Protein AF-A0A6J4IA23-F1 (afdb_monomer)

pLDDT: mean 89.35, std 13.54, range [34.53, 98.38]

S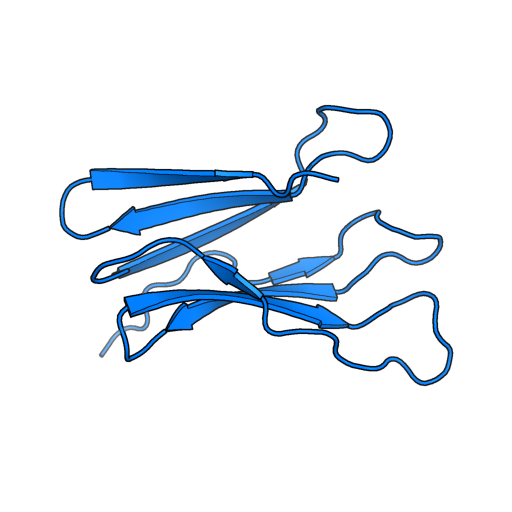olvent-accessible surface area (backbone atoms only — not comparable to full-atom values): 5111 Å² total; per-residue (Å²): 130,89,82,66,67,58,47,43,55,46,77,44,67,59,73,88,69,15,22,46,38,37,47,45,67,38,98,89,35,11,36,35,37,35,32,29,43,47,72,48,93,81,49,50,77,46,77,70,47,75,47,85,65,54,58,47,69,33,45,37,55,46,72,46,84,55,69,97,76,33,36,46,36,35,46,31,35,38,79,92,47,76,46,79,50,67,60,83,130

Secondary structure (DSSP, 8-state):
-----S-SEEE--SSSS--EEEEEE-TTSSEEEEEE-SSSTT--EEEEEEE--S-EEEEEEEE-S-TTTT-EEEEEEETTEEEEEE---

Nearest PDB structures (foldseek):
  4ncs-assembly1_A  TM=7.232E-01  e=1.108E-01  Homo sapiens
  2f13-assembly1_A  TM=7.144E-01  e=1.169E-01  Homo sapiens
  4nc5-assembly1_A  TM=7.278E-01  e=1.302E-01  Homo sapiens
  2f24-assembly1_A  TM=7.285E-01  e=2.231E-01  Homo sapiens
  2f27-assembly2_B  TM=6.879E-01  e=5.879E-01  Homo sapiens

Structure (mmCIF, N/CA/C/O backbone):
data_AF-A0A6J4IA23-F1
#
_entry.id   AF-A0A6J4IA23-F1
#
loop_
_atom_site.group_PDB
_atom_site.id
_atom_site.type_symbol
_atom_site.label_atom_id
_atom_site.label_alt_id
_atom_site.label_comp_id
_atom_site.label_asym_id
_atom_site.label_entity_id
_atom_site.label_seq_id
_atom_site.pdbx_PDB_ins_code
_atom_site.Cartn_x
_atom_site.Cartn_y
_atom_site.Cartn_z
_atom_site.occupancy
_atom_site.B_iso_or_equiv
_atom_site.auth_seq_id
_atom_site.auth_comp_id
_atom_site.auth_asym_id
_atom_site.auth_atom_id
_atom_site.pdbx_PDB_model_num
ATOM 1 N N . MET A 1 1 ? -23.381 4.215 2.635 1.00 39.66 1 MET A N 1
ATOM 2 C CA . MET A 1 1 ? -22.155 4.610 3.360 1.00 39.66 1 MET A CA 1
ATOM 3 C C . MET A 1 1 ? -21.174 5.112 2.318 1.00 39.66 1 MET A C 1
ATOM 5 O O . MET A 1 1 ? -20.869 4.326 1.428 1.00 39.66 1 MET A O 1
ATOM 9 N N . PRO A 1 2 ? -20.763 6.389 2.318 1.00 34.53 2 PRO A N 1
ATOM 10 C CA . PRO A 1 2 ? -19.721 6.824 1.398 1.00 34.53 2 PRO A CA 1
ATOM 11 C C . PRO A 1 2 ? -18.434 6.076 1.759 1.00 34.53 2 PRO A C 1
ATOM 13 O O . PRO A 1 2 ? -18.035 6.050 2.921 1.00 34.53 2 PRO A O 1
ATOM 16 N N . THR A 1 3 ? -17.821 5.410 0.788 1.00 42.00 3 THR A N 1
ATOM 17 C CA . THR A 1 3 ? -16.531 4.746 0.977 1.00 42.00 3 THR A CA 1
ATOM 18 C C . THR A 1 3 ? -15.447 5.818 0.968 1.00 42.00 3 THR A C 1
ATOM 20 O O . THR A 1 3 ? -15.169 6.412 -0.072 1.00 42.00 3 THR A O 1
ATOM 23 N N . THR A 1 4 ? -14.858 6.118 2.124 1.00 45.41 4 THR A N 1
ATOM 24 C CA . THR A 1 4 ? -13.711 7.025 2.220 1.00 45.41 4 THR A CA 1
ATOM 25 C C . 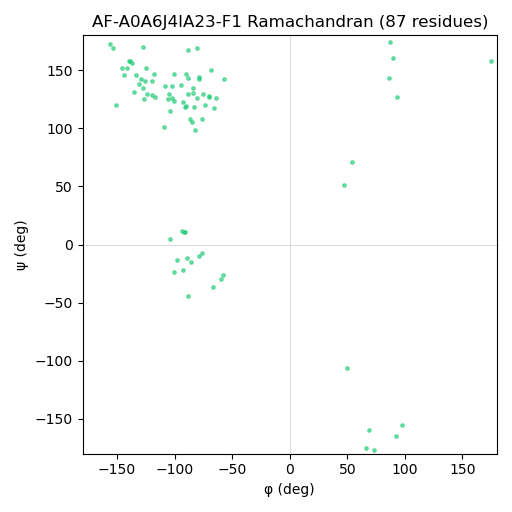THR A 1 4 ? -12.435 6.267 1.890 1.00 45.41 4 THR A C 1
ATOM 27 O O . THR A 1 4 ? -11.866 5.595 2.746 1.00 45.41 4 THR A O 1
ATOM 30 N N . SER A 1 5 ? -11.963 6.393 0.652 1.00 50.31 5 SER A N 1
ATOM 31 C CA . SER A 1 5 ? -10.596 6.003 0.320 1.00 50.31 5 SER A CA 1
ATOM 32 C C . SER A 1 5 ? -9.997 6.799 -0.824 1.00 50.31 5 SER A C 1
ATOM 34 O O . SER A 1 5 ? -10.482 6.745 -1.955 1.00 50.31 5 SER A O 1
ATOM 36 N N . SER A 1 6 ? -8.901 7.490 -0.532 1.00 50.62 6 SER A N 1
ATOM 37 C CA . SER A 1 6 ? -7.969 8.028 -1.517 1.00 50.62 6 SER A CA 1
ATOM 38 C C . SER A 1 6 ? -6.887 6.981 -1.802 1.00 50.62 6 SER A C 1
ATOM 40 O O . SER A 1 6 ? -6.166 6.614 -0.888 1.00 50.62 6 SER A O 1
ATOM 42 N N . GLY A 1 7 ? -6.760 6.514 -3.047 1.00 63.66 7 GLY A N 1
ATOM 43 C CA . GLY A 1 7 ? -5.574 5.794 -3.540 1.00 63.66 7 GLY A CA 1
ATOM 44 C C . GLY A 1 7 ? -5.134 4.568 -2.728 1.00 63.66 7 GLY A C 1
ATOM 45 O O . GLY A 1 7 ? -4.085 4.590 -2.091 1.00 63.66 7 GLY A O 1
ATOM 46 N N . PHE A 1 8 ? -5.901 3.476 -2.790 1.00 81.81 8 PHE A N 1
ATOM 47 C CA . PHE A 1 8 ? -5.483 2.179 -2.239 1.00 81.81 8 PHE A CA 1
ATOM 48 C C . PHE A 1 8 ? -4.465 1.437 -3.103 1.00 81.81 8 PHE A C 1
ATOM 50 O O . PHE A 1 8 ? -3.998 0.377 -2.700 1.00 81.81 8 PHE A O 1
ATOM 57 N N . LEU A 1 9 ? -4.178 1.931 -4.307 1.00 92.94 9 LEU A N 1
ATOM 58 C CA . LEU A 1 9 ? -3.350 1.225 -5.268 1.00 92.94 9 LEU A CA 1
ATOM 59 C C . LEU A 1 9 ? -2.477 2.172 -6.078 1.00 92.94 9 LEU A C 1
ATOM 61 O O . LEU A 1 9 ? -2.901 3.278 -6.416 1.00 92.94 9 LEU A O 1
ATOM 65 N N . ILE A 1 10 ? -1.283 1.698 -6.410 1.00 94.25 10 ILE A N 1
ATOM 66 C CA . ILE A 1 10 ? -0.349 2.349 -7.328 1.00 94.25 10 ILE A CA 1
ATOM 67 C C . ILE A 1 10 ? 0.305 1.285 -8.207 1.00 94.25 10 ILE A C 1
ATOM 69 O O . ILE A 1 10 ? 0.393 0.123 -7.815 1.00 94.25 10 ILE A O 1
ATOM 73 N N . GLN A 1 11 ? 0.823 1.687 -9.363 1.00 94.69 11 GLN A N 1
ATOM 74 C CA . GLN A 1 11 ? 1.861 0.907 -10.030 1.00 94.69 11 GLN A CA 1
ATOM 75 C C . GLN A 1 11 ? 3.215 1.422 -9.540 1.00 94.69 11 GLN A C 1
ATOM 77 O O . GLN A 1 11 ? 3.508 2.607 -9.703 1.00 94.69 11 GLN A O 1
ATOM 82 N N . SER A 1 12 ? 3.996 0.563 -8.888 1.00 94.31 12 SER A N 1
ATOM 83 C CA . SER A 1 12 ? 5.337 0.907 -8.412 1.00 94.31 12 SER A CA 1
ATOM 84 C C . SER A 1 12 ? 6.392 0.647 -9.485 1.00 94.31 12 SER A C 1
ATOM 86 O O . SER A 1 12 ? 6.129 -0.015 -10.486 1.00 94.31 12 SER A O 1
ATOM 88 N N . THR A 1 13 ? 7.604 1.150 -9.268 1.00 93.81 13 THR A N 1
ATOM 89 C CA . THR A 1 13 ? 8.782 0.879 -10.107 1.00 93.81 13 THR A CA 1
ATOM 90 C C . THR A 1 13 ? 9.607 -0.314 -9.613 1.00 93.81 13 THR A C 1
ATOM 92 O O . THR A 1 13 ? 10.729 -0.510 -10.072 1.00 93.81 13 THR A O 1
ATOM 95 N N . HIS A 1 14 ? 9.098 -1.102 -8.658 1.00 92.44 14 HIS A N 1
ATOM 96 C CA . HIS A 1 14 ? 9.790 -2.311 -8.210 1.00 92.44 14 HIS A CA 1
ATOM 97 C C . HIS A 1 14 ? 9.745 -3.376 -9.300 1.00 92.44 14 HIS A C 1
ATOM 99 O O . HIS A 1 14 ? 8.662 -3.720 -9.769 1.00 92.44 14 HIS A O 1
ATOM 105 N N . GLY A 1 15 ? 10.912 -3.913 -9.653 1.00 92.06 15 GLY A N 1
ATOM 106 C CA . GLY A 1 15 ? 11.044 -4.829 -10.780 1.00 92.06 15 GLY A CA 1
ATOM 107 C C . GLY A 1 15 ? 11.396 -4.112 -12.085 1.00 92.06 15 GLY A C 1
ATOM 108 O O . GLY A 1 15 ? 11.822 -2.959 -12.077 1.00 92.06 15 GLY A O 1
ATOM 109 N N . THR A 1 16 ? 11.237 -4.799 -13.213 1.00 96.00 16 THR A N 1
ATOM 110 C CA . THR A 1 16 ? 11.484 -4.240 -14.554 1.00 96.00 16 THR A CA 1
ATOM 111 C C . THR A 1 16 ? 10.233 -3.568 -15.113 1.00 96.00 16 THR A C 1
ATOM 113 O O . THR A 1 16 ? 10.307 -2.468 -15.659 1.00 96.00 16 THR A O 1
ATOM 116 N N . TRP A 1 17 ? 9.078 -4.214 -14.962 1.00 94.56 17 TRP A N 1
ATOM 117 C CA . TRP A 1 17 ? 7.788 -3.742 -15.474 1.00 94.56 17 TRP A CA 1
ATOM 118 C C . TRP A 1 17 ? 6.941 -3.031 -14.411 1.00 94.56 17 TRP A C 1
ATOM 120 O O . TRP A 1 17 ? 5.985 -2.324 -14.748 1.00 94.56 17 TRP A O 1
ATOM 130 N N . GLY A 1 18 ? 7.331 -3.158 -13.140 1.00 94.62 18 GLY A N 1
ATOM 131 C CA . GLY A 1 18 ? 6.632 -2.562 -12.012 1.00 94.62 18 GLY A CA 1
ATOM 132 C C . GLY A 1 18 ? 5.505 -3.441 -11.478 1.00 94.62 18 GLY A C 1
ATOM 133 O O . GLY A 1 18 ? 4.767 -4.067 -12.238 1.00 94.62 18 GLY A O 1
ATOM 134 N N . ASN A 1 19 ? 5.318 -3.443 -10.162 1.00 96.44 19 ASN A N 1
ATOM 135 C CA . ASN A 1 19 ? 4.229 -4.178 -9.520 1.00 96.44 19 ASN A CA 1
ATOM 136 C C . ASN A 1 19 ? 2.969 -3.321 -9.392 1.00 96.44 19 ASN A C 1
ATOM 138 O O . ASN A 1 19 ? 3.043 -2.116 -9.139 1.00 96.44 19 ASN A O 1
ATOM 142 N N . LEU A 1 20 ? 1.795 -3.952 -9.485 1.00 96.75 20 LEU A N 1
ATOM 143 C CA . LEU A 1 20 ? 0.546 -3.319 -9.053 1.00 96.75 20 LEU A CA 1
ATOM 144 C C . LEU A 1 20 ? 0.392 -3.538 -7.547 1.00 96.75 20 LEU A C 1
ATOM 146 O O . LEU A 1 20 ? 0.080 -4.644 -7.116 1.00 96.75 20 LEU A O 1
ATOM 150 N N . GLU A 1 21 ? 0.613 -2.492 -6.763 1.00 96.94 21 GLU A N 1
ATOM 151 C CA . GLU A 1 21 ? 0.611 -2.514 -5.301 1.00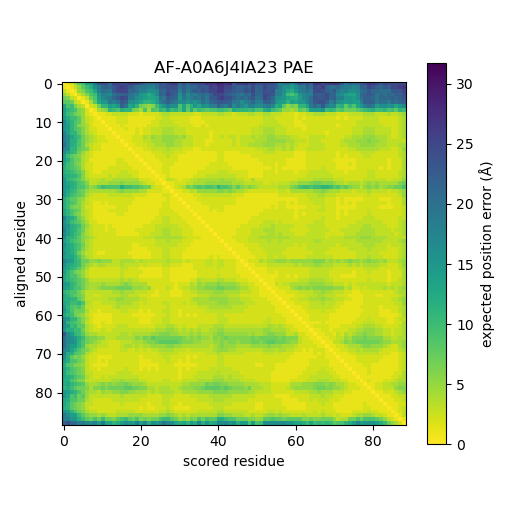 96.94 21 GLU A CA 1
ATOM 152 C C . GLU A 1 21 ? -0.764 -2.116 -4.766 1.00 96.94 21 GLU A C 1
ATOM 154 O O . GLU A 1 21 ? -1.353 -1.149 -5.250 1.00 96.94 21 GLU A O 1
ATOM 159 N N . VAL A 1 22 ? -1.266 -2.816 -3.746 1.00 96.25 22 VAL A N 1
ATOM 160 C CA . VAL A 1 22 ? -2.563 -2.537 -3.118 1.00 96.25 22 VAL A CA 1
ATOM 161 C C . VAL A 1 22 ? -2.442 -2.576 -1.597 1.00 96.25 22 VAL A C 1
ATOM 163 O O . VAL A 1 22 ? -1.935 -3.544 -1.035 1.00 96.25 22 VAL A O 1
ATOM 166 N N . VAL A 1 23 ? -2.960 -1.550 -0.921 1.00 96.00 23 VAL A N 1
ATOM 167 C CA . VAL A 1 23 ? -3.080 -1.487 0.540 1.00 96.00 23 VAL A CA 1
ATOM 168 C C . VAL A 1 23 ? -4.517 -1.173 0.936 1.00 96.00 23 VAL A C 1
ATOM 170 O O . VAL A 1 23 ? -5.068 -0.158 0.517 1.00 96.00 23 VAL A O 1
ATOM 173 N N . VAL A 1 24 ? -5.113 -2.017 1.781 1.00 93.62 24 VAL A N 1
ATOM 174 C CA . VAL A 1 24 ? -6.499 -1.850 2.251 1.00 93.62 24 VAL A CA 1
ATOM 175 C C . VAL A 1 24 ? -6.636 -2.044 3.767 1.00 93.62 24 VAL A C 1
ATOM 177 O O . VAL A 1 24 ? -5.944 -2.892 4.340 1.00 93.62 24 VAL A O 1
ATOM 180 N N . PRO A 1 25 ? -7.545 -1.304 4.433 1.00 93.38 25 PRO A N 1
ATOM 181 C CA . PRO A 1 25 ? -7.976 -1.594 5.800 1.00 93.38 25 PRO A CA 1
ATOM 182 C C . PRO A 1 25 ? -8.549 -3.004 5.938 1.00 93.38 25 PRO A C 1
ATOM 184 O O . PRO A 1 25 ? -9.260 -3.490 5.056 1.00 93.38 25 PRO A O 1
ATOM 187 N N . ARG A 1 26 ? -8.274 -3.657 7.068 1.00 92.00 26 ARG A N 1
ATOM 188 C CA . ARG A 1 26 ? -8.786 -4.999 7.368 1.00 92.00 26 ARG A CA 1
ATOM 189 C C . ARG A 1 26 ? -9.985 -4.936 8.318 1.00 92.00 26 ARG A C 1
ATOM 191 O O . ARG A 1 26 ? -9.962 -4.141 9.255 1.00 92.00 26 ARG A O 1
ATOM 198 N N . PRO A 1 27 ? -10.968 -5.851 8.190 1.00 85.19 27 PRO A N 1
ATOM 199 C CA . PRO A 1 27 ? -12.087 -5.935 9.135 1.00 85.19 27 PRO A CA 1
ATOM 200 C C . PRO A 1 27 ? -11.664 -6.209 10.586 1.00 85.19 27 PRO A C 1
ATOM 202 O O . PRO A 1 27 ? -12.340 -5.785 11.514 1.00 85.19 27 PRO A O 1
ATOM 205 N N . LEU A 1 28 ? -10.544 -6.915 10.783 1.00 86.44 28 LEU A N 1
ATOM 206 C CA . LEU A 1 28 ? -9.983 -7.238 12.104 1.00 86.44 28 LEU A CA 1
ATOM 207 C C . LEU A 1 28 ? -8.981 -6.181 12.610 1.00 86.44 28 LEU A C 1
ATOM 209 O O . LEU A 1 28 ? -8.273 -6.428 13.584 1.00 86.44 28 LEU A O 1
ATOM 213 N N . GLY A 1 29 ? -8.904 -5.027 11.943 1.00 90.94 29 GLY A N 1
ATOM 214 C CA . GLY A 1 29 ? -7.965 -3.953 12.250 1.00 90.94 29 GLY A CA 1
ATOM 215 C C . GLY A 1 29 ? -6.622 -4.054 11.521 1.00 90.94 29 GLY A C 1
ATOM 216 O O . GLY A 1 29 ? -6.216 -5.110 11.020 1.00 90.94 29 GLY A O 1
ATOM 217 N N . GLY A 1 30 ? -5.930 -2.917 11.459 1.00 94.81 30 GLY A N 1
ATOM 218 C CA . GLY A 1 30 ? -4.708 -2.731 10.683 1.00 94.81 30 GLY A CA 1
ATOM 219 C C . GLY A 1 30 ? -4.943 -2.767 9.170 1.00 94.81 30 GLY A C 1
ATOM 220 O O . GLY A 1 30 ? -6.053 -2.564 8.669 1.00 94.81 30 GLY A O 1
ATOM 221 N N . LEU A 1 31 ? -3.867 -3.034 8.436 1.00 95.38 31 LEU A N 1
ATOM 222 C CA . LEU A 1 31 ? -3.787 -2.951 6.981 1.00 95.38 31 LEU A CA 1
ATOM 223 C C . LEU A 1 31 ? -3.307 -4.275 6.380 1.00 95.38 31 LEU A C 1
ATOM 225 O O . LEU A 1 31 ? -2.586 -5.048 7.015 1.00 95.38 31 LEU A O 1
ATOM 229 N N . ALA A 1 32 ? -3.720 -4.536 5.143 1.00 95.69 32 ALA A N 1
ATOM 230 C CA . ALA A 1 32 ? -3.207 -5.612 4.307 1.00 95.69 32 ALA A CA 1
ATOM 231 C C . ALA A 1 32 ? -2.549 -5.011 3.066 1.00 95.69 32 ALA A C 1
ATOM 233 O O . ALA A 1 32 ? -3.185 -4.232 2.360 1.00 95.69 32 ALA A O 1
ATOM 234 N N . HIS A 1 33 ? -1.302 -5.395 2.805 1.00 96.38 33 HIS A N 1
ATOM 235 C CA . HIS A 1 33 ? -0.582 -5.103 1.569 1.00 96.38 33 HIS A CA 1
ATOM 236 C C . HIS A 1 33 ? -0.512 -6.364 0.710 1.00 96.38 33 HIS A C 1
ATOM 238 O O . HIS A 1 33 ? -0.117 -7.425 1.186 1.00 96.38 33 HIS A O 1
ATOM 244 N N . THR A 1 34 ? -0.894 -6.256 -0.554 1.00 97.06 34 THR A N 1
ATOM 245 C CA . THR A 1 34 ? -0.722 -7.296 -1.573 1.00 97.06 34 THR A CA 1
ATOM 246 C C . THR A 1 34 ? -0.245 -6.633 -2.852 1.00 97.06 34 THR A C 1
ATOM 248 O O . THR A 1 34 ? -0.479 -5.441 -3.060 1.00 97.06 34 THR A O 1
ATOM 251 N N . TRP A 1 35 ? 0.421 -7.388 -3.713 1.00 97.50 35 TRP A N 1
ATOM 252 C CA . TRP A 1 35 ? 0.832 -6.881 -5.010 1.00 97.50 35 TRP A CA 1
ATOM 253 C C . TRP A 1 35 ? 0.688 -7.943 -6.074 1.00 97.50 35 TRP A C 1
A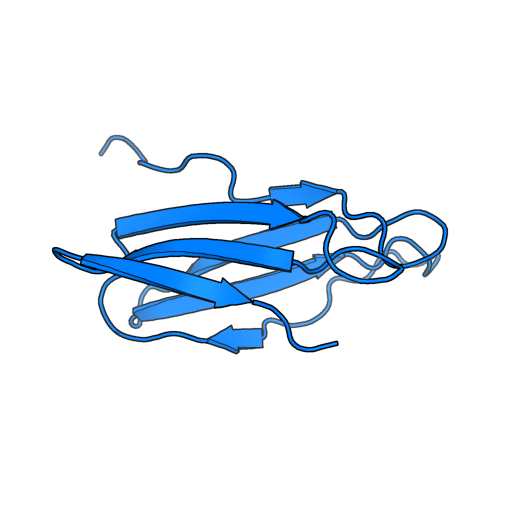TOM 255 O O . TRP A 1 35 ? 0.785 -9.134 -5.791 1.00 97.50 35 TRP A O 1
ATOM 265 N N . ARG A 1 36 ? 0.458 -7.506 -7.304 1.00 98.06 36 ARG A N 1
ATOM 266 C CA . ARG A 1 36 ? 0.599 -8.368 -8.468 1.00 98.06 36 ARG A CA 1
ATOM 267 C C . ARG A 1 36 ? 2.006 -8.207 -9.012 1.00 98.06 36 ARG A C 1
ATOM 269 O O . ARG A 1 36 ? 2.392 -7.077 -9.319 1.00 98.06 36 ARG A O 1
ATOM 276 N N . ASP A 1 37 ? 2.733 -9.313 -9.102 1.00 98.12 37 ASP A N 1
ATOM 277 C CA . ASP A 1 37 ? 4.073 -9.333 -9.681 1.00 98.12 37 ASP A CA 1
ATOM 278 C C . ASP A 1 37 ? 3.976 -9.001 -11.175 1.00 98.12 37 ASP A C 1
ATOM 280 O O . ASP A 1 37 ? 3.273 -9.687 -11.919 1.00 98.12 37 ASP A O 1
ATOM 284 N N . GLY A 1 38 ? 4.590 -7.890 -11.581 1.00 97.62 38 GLY A N 1
ATOM 285 C CA . GLY A 1 38 ? 4.576 -7.428 -12.969 1.00 97.62 38 GLY A CA 1
ATOM 286 C C . GLY A 1 38 ? 5.666 -8.045 -13.841 1.00 97.62 38 GLY A C 1
ATOM 287 O O . GLY A 1 38 ? 5.569 -7.960 -15.064 1.00 97.62 38 GLY A O 1
ATOM 288 N N . ASP A 1 39 ? 6.681 -8.661 -13.235 1.00 97.50 39 ASP A N 1
ATOM 289 C CA . ASP A 1 39 ? 7.796 -9.283 -13.949 1.00 97.50 39 ASP A CA 1
ATOM 290 C C . ASP A 1 39 ? 7.551 -10.772 -14.229 1.00 97.50 39 ASP A C 1
ATOM 292 O O . ASP A 1 39 ? 8.139 -11.330 -15.159 1.00 97.50 39 ASP A O 1
ATOM 296 N N . ASP A 1 40 ? 6.668 -11.419 -13.463 1.00 97.81 40 ASP A N 1
ATOM 297 C CA . ASP A 1 40 ? 6.268 -12.804 -13.703 1.00 97.81 40 ASP A CA 1
ATOM 298 C C . ASP A 1 40 ? 5.197 -12.899 -14.820 1.00 97.81 40 ASP A C 1
ATOM 300 O O . ASP A 1 40 ? 4.132 -12.278 -14.720 1.00 97.81 40 ASP A O 1
ATOM 304 N N . PRO A 1 41 ? 5.407 -13.715 -15.877 1.00 97.12 41 PRO A N 1
ATOM 305 C CA . PRO A 1 41 ? 4.443 -13.889 -16.967 1.00 97.12 41 PRO A CA 1
ATOM 306 C C . PRO A 1 41 ? 3.050 -14.377 -16.540 1.00 97.12 41 PRO A C 1
ATOM 308 O O . PRO A 1 41 ? 2.072 -14.130 -17.246 1.00 97.12 41 PRO A O 1
ATOM 311 N N . ALA A 1 42 ? 2.943 -15.091 -15.417 1.00 98.06 42 ALA A N 1
ATOM 312 C CA . ALA A 1 42 ? 1.673 -15.550 -14.863 1.00 98.06 42 ALA A CA 1
ATOM 313 C C . ALA A 1 42 ? 0.914 -14.441 -14.113 1.00 98.06 42 ALA A C 1
ATOM 315 O O . ALA A 1 42 ? -0.251 -14.639 -13.761 1.00 98.06 42 ALA A O 1
ATOM 316 N N . LEU A 1 43 ? 1.552 -13.285 -13.882 1.00 97.56 43 LEU A N 1
ATOM 317 C CA . LEU A 1 43 ? 1.017 -12.133 -13.155 1.00 97.56 43 LEU A CA 1
ATOM 318 C C . LEU A 1 43 ? 0.336 -12.526 -11.825 1.00 97.56 43 LEU A C 1
ATOM 320 O O . LEU A 1 43 ? -0.825 -12.152 -11.594 1.00 97.56 43 LEU A O 1
ATOM 324 N N . PRO A 1 44 ? 1.005 -13.311 -10.958 1.00 98.38 44 PRO A N 1
ATOM 325 C CA . PRO A 1 44 ? 0.426 -13.778 -9.711 1.00 98.38 44 PRO A CA 1
ATOM 326 C C . PRO A 1 44 ? 0.229 -12.623 -8.726 1.00 98.38 44 PRO A C 1
ATOM 328 O O . PRO A 1 44 ? 1.000 -11.664 -8.685 1.00 98.38 44 PRO A O 1
ATOM 331 N N . TRP A 1 45 ? -0.789 -12.748 -7.876 1.00 98.06 45 TRP A N 1
ATOM 332 C CA . TRP A 1 45 ? -0.912 -11.928 -6.672 1.00 98.06 45 TRP A CA 1
ATOM 333 C C . TRP A 1 45 ? -0.097 -12.548 -5.536 1.00 98.06 45 TRP A C 1
ATOM 335 O O . TRP A 1 45 ? -0.189 -13.750 -5.287 1.00 98.06 45 TRP A O 1
ATOM 345 N N . VAL A 1 46 ? 0.665 -11.720 -4.830 1.00 97.38 46 VAL A N 1
ATOM 346 C CA . VAL A 1 46 ? 1.541 -12.100 -3.722 1.00 97.38 46 VAL A CA 1
ATOM 347 C C . VAL A 1 46 ? 1.084 -11.410 -2.432 1.00 97.38 46 VAL A C 1
ATOM 349 O O . VAL A 1 46 ? 0.566 -10.287 -2.445 1.00 97.38 46 VAL A O 1
ATOM 352 N N . GLY A 1 47 ? 1.255 -12.096 -1.300 1.00 94.69 47 GLY A N 1
ATOM 353 C CA . GLY A 1 47 ? 0.767 -11.674 0.015 1.00 94.69 47 GLY A CA 1
ATOM 354 C C . GLY A 1 47 ? -0.571 -12.337 0.397 1.00 94.69 47 GLY A C 1
ATOM 355 O O . GLY A 1 47 ? -0.869 -13.424 -0.100 1.00 94.69 47 GLY A O 1
ATOM 356 N N . PRO A 1 48 ? -1.383 -11.717 1.280 1.00 94.56 48 PRO A N 1
ATOM 357 C CA . PRO A 1 48 ? -1.179 -10.399 1.880 1.00 94.56 48 PRO A CA 1
ATOM 358 C C . PRO A 1 48 ? -0.169 -10.395 3.036 1.00 94.56 48 PRO A C 1
ATOM 360 O O . PRO A 1 48 ? -0.170 -11.279 3.892 1.00 94.56 48 PRO A O 1
ATOM 363 N N . ASN A 1 49 ? 0.619 -9.327 3.108 1.00 95.50 49 ASN A N 1
ATOM 364 C CA . ASN A 1 49 ? 1.373 -8.954 4.296 1.00 95.50 49 ASN A CA 1
ATOM 365 C C . ASN A 1 49 ? 0.498 -8.071 5.189 1.00 95.50 49 ASN A C 1
ATOM 367 O O . ASN A 1 49 ? -0.088 -7.090 4.727 1.00 95.50 49 ASN A O 1
ATOM 371 N N . TYR A 1 50 ? 0.408 -8.406 6.473 1.00 95.56 50 TYR A N 1
ATOM 372 C CA . TYR A 1 50 ? -0.385 -7.652 7.441 1.00 95.56 50 TYR A CA 1
ATOM 373 C C . TYR A 1 50 ? 0.502 -6.768 8.314 1.00 95.56 50 TYR A C 1
ATOM 375 O O . TYR A 1 50 ? 1.540 -7.217 8.793 1.00 95.56 50 TYR A O 1
ATOM 383 N N . PHE A 1 51 ? 0.077 -5.527 8.547 1.00 95.50 51 PHE A N 1
ATOM 384 C CA . PHE A 1 51 ? 0.812 -4.557 9.360 1.00 95.50 51 PHE A CA 1
ATOM 385 C C . PHE A 1 51 ? -0.128 -3.520 9.986 1.00 95.50 51 PHE A C 1
ATOM 387 O O . PHE A 1 51 ? -1.313 -3.444 9.648 1.00 95.50 51 PHE A O 1
ATOM 394 N N . GLY A 1 52 ? 0.408 -2.730 10.918 1.00 93.38 52 GLY A N 1
ATOM 395 C CA . GLY A 1 52 ? -0.380 -1.802 11.725 1.00 93.38 52 GLY A CA 1
ATOM 396 C C . GLY A 1 52 ? -1.348 -2.517 12.671 1.00 93.38 52 GLY A C 1
ATOM 397 O O . GLY A 1 52 ? -1.349 -3.744 12.799 1.00 93.38 52 GLY A O 1
ATOM 398 N N . SER A 1 53 ? -2.174 -1.742 13.365 1.00 91.75 53 SER A N 1
ATOM 399 C CA . SER A 1 53 ? -3.169 -2.270 14.302 1.00 91.75 53 SER A CA 1
ATOM 400 C C . SER A 1 53 ? -4.322 -1.285 14.489 1.00 91.75 53 SER A C 1
ATOM 402 O O . SER A 1 53 ? -4.262 -0.161 14.001 1.00 91.75 53 SER A O 1
ATOM 404 N N . GLY A 1 54 ? -5.377 -1.705 15.190 1.00 90.62 54 GLY A N 1
ATOM 405 C CA . GLY A 1 54 ? -6.517 -0.839 15.492 1.00 90.62 54 GLY A CA 1
ATOM 406 C C . GLY A 1 54 ? -7.429 -0.562 14.294 1.00 90.62 54 GLY A C 1
ATOM 407 O O . GLY A 1 54 ? -7.267 -1.121 13.209 1.00 90.62 54 GLY A O 1
ATOM 408 N N . GLU A 1 55 ? -8.443 0.270 14.518 1.00 92.75 55 GLU A N 1
ATOM 409 C CA . GLU A 1 55 ? -9.398 0.659 13.481 1.00 92.75 55 GLU A CA 1
ATOM 410 C C . GLU A 1 55 ? -8.751 1.637 12.493 1.00 92.75 55 GLU A C 1
ATOM 412 O O . GLU A 1 55 ? -8.344 2.741 12.864 1.00 92.75 55 GLU A O 1
ATOM 417 N N . VAL A 1 56 ? -8.705 1.237 11.220 1.00 92.81 56 VAL A N 1
ATOM 418 C CA . VAL A 1 56 ? -8.205 2.073 10.129 1.00 92.81 56 VAL A CA 1
ATOM 419 C C . VAL A 1 56 ? -9.382 2.602 9.318 1.00 92.81 56 VAL A C 1
ATOM 421 O O . VAL A 1 56 ? -10.095 1.850 8.658 1.00 92.81 56 VAL A O 1
ATOM 424 N N . LEU A 1 57 ? -9.561 3.919 9.347 1.00 91.31 57 LEU A N 1
ATOM 425 C CA . LEU A 1 57 ? -10.684 4.624 8.720 1.00 91.31 57 LEU A CA 1
ATOM 426 C C . LEU A 1 57 ? -10.404 5.025 7.263 1.00 91.31 57 LEU A C 1
ATOM 428 O O . LEU A 1 57 ? -11.305 5.452 6.541 1.00 91.31 57 LEU A O 1
ATOM 432 N N . GLY A 1 58 ? -9.147 4.921 6.837 1.00 89.31 58 GLY A N 1
ATOM 433 C CA . GLY A 1 58 ? -8.696 5.212 5.483 1.00 89.31 58 GLY A CA 1
ATOM 434 C C . GLY A 1 58 ? -7.179 5.102 5.379 1.00 89.31 58 GLY A C 1
ATOM 435 O O . GLY A 1 58 ? -6.476 5.203 6.383 1.00 89.31 58 GLY A O 1
ATOM 436 N N . ALA A 1 59 ? -6.678 4.900 4.166 1.00 92.00 59 ALA A N 1
ATOM 437 C CA . ALA A 1 59 ? -5.253 4.831 3.877 1.00 92.00 59 ALA A CA 1
ATOM 438 C C . ALA A 1 59 ? -4.968 5.433 2.502 1.00 92.00 59 ALA A C 1
ATOM 440 O O . ALA A 1 59 ? -5.839 5.392 1.637 1.00 92.00 59 ALA A O 1
ATOM 441 N N . SER A 1 60 ? -3.760 5.961 2.326 1.00 93.38 60 SER A N 1
ATOM 442 C CA . SER A 1 60 ? -3.198 6.363 1.039 1.00 93.38 60 SER A CA 1
ATOM 443 C C . SER A 1 60 ? -1.837 5.705 0.868 1.00 93.38 60 SER A C 1
ATOM 445 O O . SER A 1 60 ? -1.020 5.735 1.789 1.00 93.38 60 SER A O 1
ATOM 447 N N . LEU A 1 61 ? -1.594 5.150 -0.316 1.00 94.62 61 LEU A N 1
ATOM 448 C CA . LEU A 1 61 ? -0.339 4.510 -0.698 1.00 94.62 61 LEU A CA 1
ATOM 449 C C . LEU A 1 61 ? 0.418 5.376 -1.710 1.00 94.62 61 LEU A C 1
ATOM 451 O O . LEU A 1 61 ? -0.173 5.878 -2.665 1.00 94.62 61 LEU A O 1
ATOM 455 N N . VAL A 1 62 ? 1.72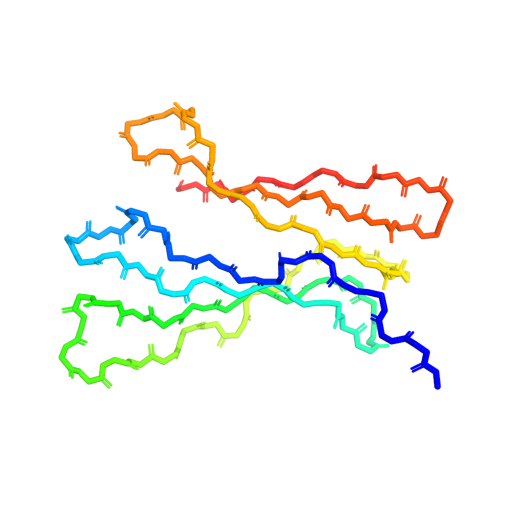8 5.522 -1.517 1.00 93.00 62 VAL A N 1
ATOM 456 C CA . VAL A 1 62 ? 2.638 6.180 -2.464 1.00 93.00 62 VAL A CA 1
ATOM 457 C C . VAL A 1 62 ? 3.951 5.412 -2.574 1.00 93.00 62 VAL A C 1
ATOM 459 O O . VAL A 1 62 ? 4.342 4.690 -1.657 1.00 93.00 62 VAL A O 1
ATOM 462 N N . GLN A 1 63 ? 4.662 5.608 -3.682 1.00 93.50 63 GLN A N 1
ATOM 463 C CA . GLN A 1 63 ? 6.085 5.306 -3.757 1.00 93.50 63 GLN A CA 1
ATOM 464 C C . GLN A 1 63 ? 6.862 6.613 -3.610 1.00 93.50 63 GLN A C 1
ATOM 466 O O . GLN A 1 63 ? 6.630 7.581 -4.332 1.00 93.50 63 GLN A O 1
ATOM 471 N N . THR A 1 64 ? 7.750 6.649 -2.629 1.00 88.94 64 THR A N 1
ATOM 472 C CA . THR A 1 64 ? 8.633 7.783 -2.361 1.00 88.94 64 THR A CA 1
ATOM 473 C C . THR A 1 64 ? 9.83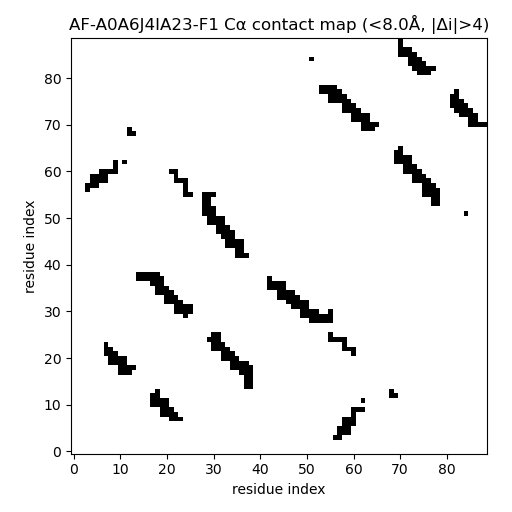3 7.768 -3.305 1.00 88.94 64 THR A C 1
ATOM 475 O O . THR A 1 64 ? 10.113 6.773 -3.966 1.00 88.94 64 THR A O 1
ATOM 478 N N . THR A 1 65 ? 10.601 8.855 -3.317 1.00 87.56 65 THR A N 1
ATOM 479 C CA . THR A 1 65 ? 11.882 8.940 -4.036 1.00 87.56 65 THR A CA 1
ATOM 480 C C . THR A 1 65 ? 13.088 8.584 -3.156 1.00 87.56 65 THR A C 1
ATOM 482 O O . THR A 1 65 ? 14.221 8.875 -3.529 1.00 87.56 65 THR A O 1
ATOM 485 N N . TYR A 1 66 ? 12.874 8.027 -1.957 1.00 84.44 66 TYR A N 1
ATOM 486 C CA . TYR A 1 66 ? 13.961 7.651 -1.050 1.00 84.44 66 TYR A CA 1
ATOM 487 C C . TYR A 1 66 ? 14.515 6.265 -1.398 1.00 84.44 66 TYR A C 1
ATOM 489 O O . TYR A 1 66 ? 13.759 5.301 -1.495 1.00 84.44 66 TYR A O 1
ATOM 497 N N . GLY A 1 67 ? 15.841 6.154 -1.520 1.00 85.06 67 GLY A N 1
ATOM 498 C CA 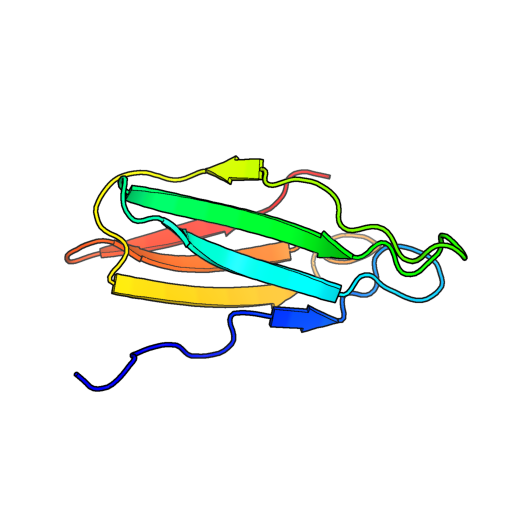. GLY A 1 67 ? 16.520 4.925 -1.950 1.00 85.06 67 GLY A CA 1
ATOM 499 C C . GLY A 1 67 ? 16.635 4.809 -3.474 1.00 85.06 67 GLY A C 1
ATOM 500 O O . GLY A 1 67 ? 16.119 5.645 -4.208 1.00 85.06 67 GLY A O 1
ATOM 501 N N . ALA A 1 68 ? 17.342 3.782 -3.956 1.00 87.12 68 ALA A N 1
ATOM 502 C CA . ALA A 1 68 ? 17.628 3.624 -5.387 1.00 87.12 68 ALA A CA 1
ATOM 503 C C . ALA A 1 68 ? 16.369 3.346 -6.231 1.00 87.12 68 ALA A C 1
ATOM 505 O O . ALA A 1 68 ? 16.263 3.838 -7.349 1.00 87.12 68 ALA A O 1
ATOM 506 N N . VAL A 1 69 ? 15.422 2.575 -5.687 1.00 87.00 69 VAL A N 1
ATOM 507 C CA . VAL A 1 69 ? 14.160 2.216 -6.360 1.00 87.00 69 VAL A CA 1
ATOM 508 C C . VAL A 1 69 ? 12.985 3.069 -5.866 1.00 87.00 69 VAL A C 1
ATOM 510 O O . VAL A 1 69 ? 12.024 3.265 -6.601 1.00 87.00 69 VAL A O 1
ATOM 513 N N . GLY A 1 70 ? 13.073 3.633 -4.658 1.00 89.81 70 GLY A N 1
ATOM 514 C CA . GLY A 1 70 ? 11.975 4.347 -4.008 1.00 89.81 70 GLY A CA 1
ATOM 515 C C . GLY A 1 70 ? 11.160 3.436 -3.092 1.00 89.81 70 GLY A C 1
ATOM 516 O O . GLY A 1 70 ? 10.668 2.397 -3.530 1.00 89.81 70 GLY A O 1
ATOM 517 N N . LYS A 1 71 ? 10.978 3.830 -1.828 1.00 92.25 71 LYS A N 1
ATOM 518 C CA . LYS A 1 71 ? 10.224 3.041 -0.838 1.00 92.25 71 LYS A CA 1
ATOM 519 C C . LYS A 1 71 ? 8.719 3.179 -1.000 1.00 92.25 71 LYS A C 1
ATOM 521 O O . LYS A 1 71 ? 8.233 4.282 -1.252 1.00 92.25 71 LYS A O 1
ATOM 526 N N . LEU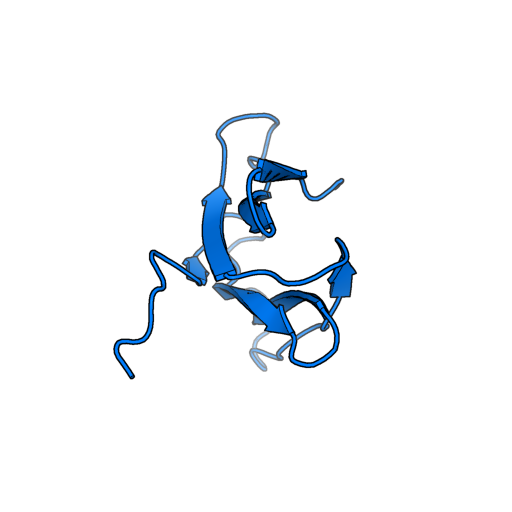 A 1 72 ? 7.974 2.103 -0.751 1.00 94.06 72 LEU A N 1
ATOM 527 C CA . LEU A 1 72 ? 6.526 2.198 -0.551 1.00 94.06 72 LEU A CA 1
ATOM 528 C C . LEU A 1 72 ? 6.225 2.771 0.830 1.00 94.06 72 LEU A C 1
ATOM 530 O O . LEU A 1 72 ? 6.734 2.263 1.830 1.00 94.06 72 LEU A O 1
ATOM 534 N N . ALA A 1 73 ? 5.369 3.788 0.870 1.00 94.62 73 ALA A N 1
ATOM 535 C CA . ALA A 1 73 ? 4.931 4.432 2.096 1.00 94.62 73 ALA A CA 1
ATOM 536 C C . ALA A 1 73 ? 3.404 4.527 2.157 1.00 94.62 73 ALA A C 1
ATOM 538 O O . ALA A 1 73 ? 2.731 4.778 1.153 1.00 94.62 73 ALA A O 1
ATOM 539 N N . VAL A 1 74 ? 2.865 4.346 3.358 1.00 95.44 74 VAL A N 1
ATOM 540 C CA . VAL A 1 74 ? 1.436 4.424 3.648 1.00 95.44 74 VAL A CA 1
ATOM 541 C C . VAL A 1 74 ? 1.205 5.451 4.741 1.00 95.44 74 VAL A C 1
ATOM 543 O O . VAL A 1 74 ? 1.816 5.381 5.806 1.00 95.44 74 VAL A O 1
ATOM 546 N N . VAL A 1 75 ? 0.269 6.365 4.493 1.00 94.75 75 VAL A N 1
ATOM 547 C CA . VAL A 1 75 ? -0.339 7.194 5.538 1.00 94.75 75 VAL A CA 1
ATOM 548 C C . VAL A 1 75 ? -1.742 6.663 5.791 1.00 94.75 75 VAL A C 1
ATOM 550 O O . VAL A 1 75 ? -2.539 6.554 4.858 1.00 94.75 75 VAL A O 1
ATOM 553 N N . ALA A 1 76 ? -2.050 6.332 7.041 1.00 94.12 76 ALA A N 1
ATOM 554 C CA . ALA A 1 76 ? -3.332 5.758 7.435 1.00 94.12 76 ALA A CA 1
ATOM 555 C C . ALA A 1 76 ? -3.988 6.573 8.548 1.00 94.12 76 ALA A C 1
ATOM 557 O O . ALA A 1 76 ? -3.314 7.037 9.462 1.00 94.12 76 ALA A O 1
ATOM 558 N N . ARG A 1 77 ? -5.312 6.743 8.488 1.00 93.12 77 ARG A N 1
ATOM 559 C CA . ARG A 1 77 ? -6.087 7.336 9.582 1.00 93.12 77 ARG A CA 1
ATOM 560 C C . ARG A 1 77 ? -6.476 6.238 10.564 1.00 93.12 77 ARG A C 1
ATOM 562 O O . ARG A 1 77 ? -7.358 5.437 10.264 1.00 93.12 77 ARG A O 1
ATOM 569 N N . GLU A 1 78 ? -5.849 6.243 11.731 1.00 92.25 78 GLU A N 1
ATOM 570 C CA . GLU A 1 78 ? -6.058 5.268 12.801 1.00 92.25 78 GLU A CA 1
ATOM 571 C C . GLU A 1 78 ? -6.787 5.948 13.957 1.00 92.25 78 GLU A C 1
ATOM 573 O O . GLU A 1 78 ? -6.211 6.741 14.703 1.00 92.25 78 GLU A O 1
ATOM 578 N N . GLY A 1 79 ? -8.098 5.720 14.053 1.00 87.75 79 GLY A N 1
ATOM 579 C CA . GLY A 1 79 ? -8.968 6.487 14.946 1.00 87.75 79 GLY A CA 1
ATOM 580 C C . GLY A 1 79 ? -8.784 8.009 14.792 1.00 87.75 79 GLY A C 1
ATOM 581 O O . GLY A 1 79 ? -9.227 8.615 13.809 1.00 87.75 79 GLY A O 1
ATOM 582 N N . ASN A 1 80 ? -8.121 8.622 15.779 1.00 90.50 80 ASN A N 1
ATOM 583 C CA . ASN A 1 80 ? -7.897 10.069 15.878 1.00 90.50 80 ASN A CA 1
ATOM 584 C C . ASN A 1 80 ? -6.471 10.527 15.521 1.00 90.50 80 ASN A C 1
ATOM 586 O O . ASN A 1 80 ? -6.173 11.710 15.671 1.00 90.50 80 ASN A O 1
ATOM 590 N N . TYR A 1 81 ? -5.594 9.634 15.062 1.00 93.69 81 TYR A N 1
ATOM 591 C CA . TYR A 1 81 ? -4.230 9.982 14.662 1.00 93.69 81 TYR A CA 1
ATOM 592 C C . TYR A 1 81 ? -3.904 9.469 13.252 1.00 93.69 81 TYR A C 1
ATOM 594 O O . TYR A 1 81 ? -4.681 8.736 12.634 1.00 93.69 81 TYR A O 1
ATOM 602 N N . LEU A 1 82 ? -2.767 9.917 12.712 1.00 94.25 82 LEU A N 1
ATOM 603 C CA . LEU A 1 82 ? -2.213 9.408 11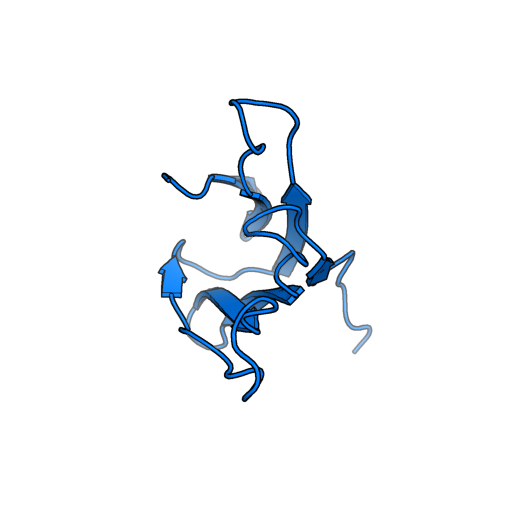.461 1.00 94.25 82 LEU A CA 1
ATOM 604 C C . LEU A 1 82 ? -1.059 8.453 11.766 1.00 94.25 82 LEU A C 1
ATOM 606 O O . LEU A 1 82 ? -0.120 8.826 12.468 1.00 94.25 82 LEU A O 1
ATOM 610 N N . GLY A 1 83 ? -1.136 7.241 11.227 1.00 95.12 83 GLY A N 1
ATOM 611 C CA . GLY A 1 83 ? -0.028 6.296 11.168 1.00 95.12 83 GLY A CA 1
ATOM 612 C C . GLY A 1 83 ? 0.793 6.506 9.897 1.00 95.12 83 GLY A C 1
ATOM 613 O O . GLY A 1 83 ? 0.232 6.793 8.836 1.00 95.12 83 GLY A O 1
ATOM 614 N N . TYR A 1 84 ? 2.112 6.349 10.006 1.00 94.94 84 TYR A N 1
ATOM 615 C CA . TYR A 1 84 ? 3.041 6.314 8.877 1.00 94.94 84 TYR A CA 1
ATOM 616 C C . TYR A 1 84 ? 3.762 4.970 8.864 1.00 94.94 84 TYR A C 1
ATOM 618 O O . TYR A 1 84 ? 4.326 4.561 9.880 1.00 94.94 84 TYR A O 1
ATOM 626 N N . TYR A 1 85 ? 3.753 4.304 7.715 1.00 95.75 85 TYR A N 1
ATOM 627 C CA . TYR A 1 85 ? 4.403 3.016 7.513 1.00 95.75 85 TYR A CA 1
ATOM 628 C C . TYR A 1 85 ? 5.257 3.061 6.257 1.00 95.75 85 TYR A C 1
ATOM 630 O O . TYR A 1 85 ? 4.805 3.548 5.225 1.00 95.75 85 TYR A O 1
ATOM 638 N N . GLU A 1 86 ? 6.453 2.489 6.322 1.00 94.44 86 GLU A N 1
ATOM 639 C CA . GLU A 1 86 ? 7.300 2.243 5.157 1.00 94.44 86 GLU A CA 1
ATOM 640 C C . GLU A 1 86 ? 7.562 0.752 5.028 1.00 94.44 86 GLU A C 1
ATOM 642 O O . GLU A 1 86 ? 7.800 0.064 6.026 1.00 94.44 86 GLU A O 1
ATOM 647 N N . ARG A 1 87 ? 7.555 0.253 3.790 1.00 90.81 87 ARG A N 1
ATOM 648 C CA . ARG A 1 87 ? 8.090 -1.078 3.520 1.00 90.81 87 ARG A CA 1
ATOM 649 C C . ARG A 1 87 ? 9.606 -1.018 3.690 1.00 90.81 87 ARG A C 1
ATOM 651 O O . ARG A 1 87 ? 10.251 -0.159 3.094 1.00 90.81 87 ARG A O 1
ATOM 658 N N . LEU A 1 88 ? 10.141 -1.911 4.517 1.00 79.12 88 LEU A N 1
ATOM 659 C CA . LEU A 1 88 ? 11.573 -2.174 4.573 1.00 79.12 88 LEU A CA 1
ATOM 660 C C . LEU A 1 88 ? 11.900 -3.161 3.451 1.00 79.12 88 LEU A C 1
ATOM 662 O O . LEU A 1 88 ? 11.311 -4.241 3.399 1.00 79.12 88 LEU A O 1
ATOM 666 N N . ASP A 1 89 ? 12.743 -2.719 2.529 1.00 67.25 89 ASP A N 1
ATOM 667 C CA . ASP A 1 89 ? 13.282 -3.479 1.400 1.00 67.25 89 ASP A CA 1
ATOM 668 C C . ASP A 1 89 ? 14.196 -4.628 1.863 1.00 67.25 89 ASP A C 1
ATOM 670 O O . ASP A 1 89 ? 14.961 -4.430 2.839 1.00 67.25 89 ASP A O 1
#

Sequence (89 aa):
MPTTSSGFLIQSTHGTWGNLEVVVPRPLGGLAHTWRDGDDPALPWVGPNYFGSGEVLGASLVQTTYGAVGKLAVVAREGNYLGYYERLD

Foldseek 3Di:
DPQDEDAQWDFFQPDPQGKIWGWDADPQFFIWIWIQDPNDPVRDIDDGDTDDGADWSYKHWDFAPPDPRGWIWMWTDHPPDIDIDTDDD

Mean predicted aligned error: 4.49 Å

Organism: NCBI:txid166587

Radius of gyration: 13.3 Å; Cα contacts (8 Å, |Δi|>4): 199; chains: 1; bounding box: 40×26×33 Å